Protein AF-A0A9R1MAD5-F1 (afdb_monomer)

pLDDT: mean 86.78, std 11.02, range [47.94, 95.31]

Secondary structure (DSSP, 8-state):
----TTSPPPHHHHHHHHHHHHH-HHHHHHHHT-HHHH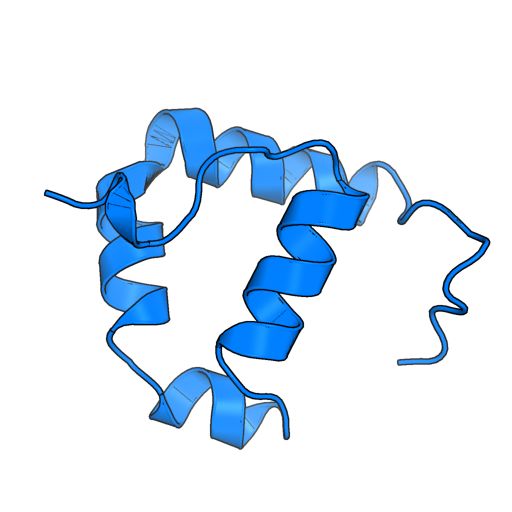HHTT--HHHHHHHHHHTT----GGG--

Organism: Triticum aestivum (NCBI:txid4565)

Radius of gyration: 11.63 Å; Cα contacts (8 Å, |Δi|>4): 36; chains: 1; bounding box: 25×26×25 Å

Structure (mmCIF, N/CA/C/O backbone):
data_AF-A0A9R1MAD5-F1
#
_entry.id   AF-A0A9R1MAD5-F1
#
loop_
_atom_site.group_PDB
_atom_site.id
_atom_site.type_symbol
_atom_site.label_atom_id
_atom_site.label_alt_id
_atom_site.label_comp_id
_atom_site.label_asym_id
_atom_site.label_entity_id
_atom_site.label_seq_id
_atom_site.pdbx_PDB_ins_code
_atom_site.Cartn_x
_atom_site.Cartn_y
_atom_site.Cartn_z
_atom_site.occupancy
_atom_site.B_iso_or_equiv
_atom_site.auth_seq_id
_atom_site.auth_comp_id
_atom_site.auth_asym_id
_atom_site.auth_atom_id
_atom_site.pdbx_PDB_model_num
ATOM 1 N N . MET A 1 1 ? 3.431 2.143 -15.556 1.00 48.53 1 MET A N 1
ATOM 2 C CA . MET A 1 1 ? 3.386 3.330 -14.670 1.00 48.53 1 MET A CA 1
ATOM 3 C C . MET A 1 1 ? 4.822 3.729 -14.336 1.00 48.53 1 MET A C 1
ATOM 5 O O . MET A 1 1 ? 5.537 2.896 -13.804 1.00 48.53 1 MET A O 1
ATOM 9 N N . ASN A 1 2 ? 5.255 4.952 -14.673 1.00 47.94 2 ASN A N 1
ATOM 10 C CA . ASN A 1 2 ? 6.652 5.427 -14.558 1.00 47.94 2 ASN A CA 1
ATOM 11 C C . ASN A 1 2 ? 6.980 6.096 -13.200 1.00 47.94 2 ASN A C 1
ATOM 13 O O . ASN A 1 2 ? 7.685 7.100 -13.153 1.00 47.94 2 ASN A O 1
ATOM 17 N N . GLY A 1 3 ? 6.448 5.591 -12.084 1.00 55.12 3 GLY A N 1
ATOM 18 C CA . GLY A 1 3 ? 6.757 6.155 -10.766 1.00 55.12 3 GLY A CA 1
ATOM 19 C C . GLY A 1 3 ? 8.157 5.746 -10.311 1.00 55.12 3 GLY A C 1
ATOM 20 O O . GLY A 1 3 ? 8.331 4.618 -9.865 1.00 55.12 3 GLY A O 1
ATOM 21 N N . THR A 1 4 ? 9.148 6.632 -10.418 1.00 55.75 4 THR A N 1
ATOM 22 C CA . THR A 1 4 ? 10.482 6.405 -9.838 1.00 55.75 4 THR A CA 1
ATOM 23 C C . THR A 1 4 ? 10.422 6.501 -8.311 1.00 55.75 4 THR A C 1
ATOM 25 O O . THR A 1 4 ? 9.634 7.270 -7.752 1.00 55.75 4 THR A O 1
ATOM 28 N N . ASP A 1 5 ? 11.255 5.731 -7.604 1.00 57.34 5 ASP A N 1
ATOM 29 C CA . ASP A 1 5 ? 11.235 5.641 -6.133 1.00 57.34 5 ASP A CA 1
ATOM 30 C C . ASP A 1 5 ? 11.396 6.996 -5.417 1.00 57.34 5 ASP A C 1
ATOM 32 O O . ASP A 1 5 ? 10.898 7.160 -4.305 1.00 57.34 5 ASP A O 1
ATOM 36 N N . ALA A 1 6 ? 11.991 7.995 -6.079 1.00 62.69 6 ALA A N 1
ATOM 37 C CA . ALA A 1 6 ? 12.232 9.332 -5.536 1.00 62.69 6 ALA A CA 1
ATOM 38 C C . ALA A 1 6 ? 11.007 10.273 -5.527 1.00 62.69 6 ALA A C 1
ATOM 40 O O . ALA A 1 6 ? 10.968 11.213 -4.734 1.00 62.69 6 ALA A O 1
ATOM 41 N N . GLN A 1 7 ? 10.004 10.063 -6.389 1.00 73.88 7 GLN A N 1
ATOM 42 C CA . GLN A 1 7 ? 8.846 10.964 -6.479 1.00 73.88 7 GLN A CA 1
ATOM 43 C C . GLN A 1 7 ? 7.660 10.434 -5.686 1.00 73.88 7 GLN A C 1
ATOM 45 O O . GLN A 1 7 ? 7.005 9.483 -6.112 1.00 73.88 7 GLN A O 1
ATOM 50 N N . LYS A 1 8 ? 7.334 11.081 -4.558 1.00 82.06 8 LYS A N 1
ATOM 51 C CA . LYS A 1 8 ? 6.079 10.807 -3.842 1.00 82.06 8 LYS A CA 1
ATOM 52 C C . LYS A 1 8 ? 4.902 10.831 -4.829 1.00 82.06 8 LYS A C 1
ATOM 54 O O . LYS A 1 8 ? 4.830 11.762 -5.635 1.00 82.06 8 LYS A O 1
ATOM 59 N N . PRO A 1 9 ? 4.003 9.828 -4.796 1.00 89.56 9 PRO A N 1
ATOM 60 C CA . PRO A 1 9 ? 2.816 9.867 -5.632 1.00 89.56 9 PRO A CA 1
ATOM 61 C C . PRO A 1 9 ? 2.017 11.152 -5.374 1.00 89.56 9 PRO A C 1
ATOM 63 O O . PRO A 1 9 ? 2.033 11.665 -4.252 1.00 89.56 9 PRO A O 1
ATOM 66 N N . PRO A 1 10 ? 1.311 11.669 -6.390 1.00 91.44 10 PRO A N 1
ATOM 67 C CA . PRO A 1 10 ? 0.483 12.854 -6.224 1.00 91.44 10 PRO A CA 1
ATOM 68 C C . PRO A 1 10 ? -0.638 12.604 -5.206 1.00 91.44 10 PRO A C 1
ATOM 70 O O . PRO A 1 10 ? -1.102 11.475 -5.032 1.00 91.44 10 PRO A O 1
ATOM 73 N N . GLU A 1 11 ? -1.134 13.674 -4.580 1.00 93.12 11 GLU A N 1
ATOM 74 C CA . GLU A 1 11 ? -2.248 13.596 -3.621 1.00 93.12 11 GLU A CA 1
ATOM 75 C C . GLU A 1 11 ? -3.522 13.006 -4.238 1.00 93.12 11 GLU A C 1
ATOM 77 O O . GLU A 1 11 ? -4.284 12.337 -3.548 1.00 93.12 11 GLU A O 1
ATOM 82 N N . THR A 1 12 ? -3.722 13.157 -5.549 1.00 94.12 12 THR A N 1
ATOM 83 C CA . THR A 1 12 ? -4.824 12.514 -6.283 1.00 94.12 12 THR A CA 1
ATOM 84 C C . THR A 1 12 ? -4.744 10.984 -6.278 1.00 94.12 12 THR A C 1
ATOM 86 O O . THR A 1 12 ? -5.760 10.321 -6.452 1.00 94.12 12 THR A O 1
ATOM 89 N N . CYS A 1 13 ? -3.559 10.415 -6.045 1.00 91.75 13 CYS A N 1
ATOM 90 C CA . CYS A 1 13 ? -3.348 8.984 -5.839 1.00 91.75 13 CYS A CA 1
ATOM 91 C C . CYS A 1 13 ? -3.372 8.629 -4.344 1.00 91.75 13 CYS A C 1
ATOM 93 O O . CYS A 1 13 ? -4.088 7.719 -3.930 1.00 91.75 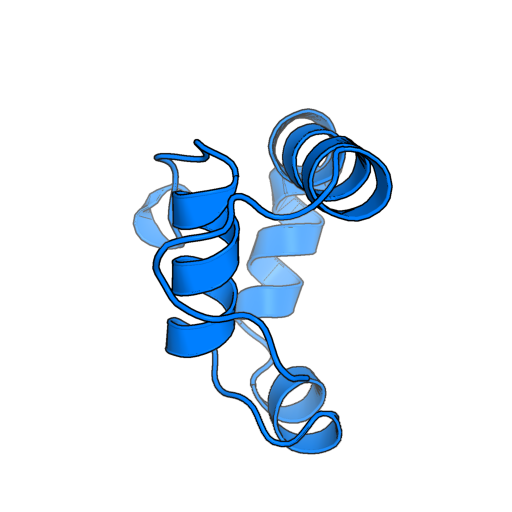13 CYS A O 1
ATOM 95 N N . CYS A 1 14 ? -2.623 9.364 -3.514 1.00 93.62 14 CYS A N 1
ATOM 96 C CA . CYS A 1 14 ? -2.475 9.022 -2.099 1.00 93.62 14 CYS A CA 1
ATOM 97 C C . CYS A 1 14 ? -3.682 9.382 -1.228 1.00 93.62 14 CYS A C 1
ATOM 99 O O . CYS A 1 14 ? -3.843 8.804 -0.155 1.00 93.62 14 CYS A O 1
ATOM 101 N N . GLY A 1 15 ? -4.483 10.375 -1.611 1.00 95.31 15 GLY A N 1
ATOM 102 C CA . GLY A 1 15 ? -5.676 10.807 -0.879 1.00 95.31 15 GLY A CA 1
ATOM 103 C C . GLY A 1 15 ? -6.714 9.688 -0.783 1.00 95.31 15 GLY A C 1
ATOM 104 O O . GLY A 1 15 ? -6.976 9.235 0.330 1.00 95.31 15 GLY A O 1
ATOM 105 N N . PRO A 1 16 ? -7.214 9.169 -1.922 1.00 94.50 16 PRO A N 1
ATOM 106 C CA . PRO A 1 16 ? -8.162 8.055 -1.932 1.00 94.50 16 PRO A CA 1
ATOM 107 C C . PRO A 1 16 ? -7.626 6.801 -1.237 1.00 94.50 16 PRO A C 1
ATOM 109 O O . PRO A 1 16 ? -8.351 6.146 -0.500 1.00 94.50 16 PRO A O 1
ATOM 112 N N . LEU A 1 17 ? -6.336 6.490 -1.400 1.00 93.50 17 LEU A N 1
ATOM 113 C CA . LEU A 1 17 ? -5.736 5.323 -0.753 1.00 93.50 17 LEU A CA 1
ATOM 114 C C . LEU A 1 17 ? -5.734 5.441 0.778 1.00 93.50 17 LEU A C 1
ATOM 116 O O . LEU A 1 17 ? -6.074 4.489 1.476 1.00 93.50 17 LEU A O 1
ATOM 120 N N . ARG A 1 18 ? -5.370 6.613 1.315 1.00 93.31 18 ARG A N 1
ATOM 121 C CA . ARG A 1 18 ? -5.430 6.869 2.763 1.00 93.31 18 ARG A CA 1
ATOM 122 C C . ARG A 1 18 ? -6.862 6.837 3.280 1.00 93.31 18 ARG A C 1
ATOM 124 O O . ARG A 1 18 ? -7.073 6.371 4.395 1.00 93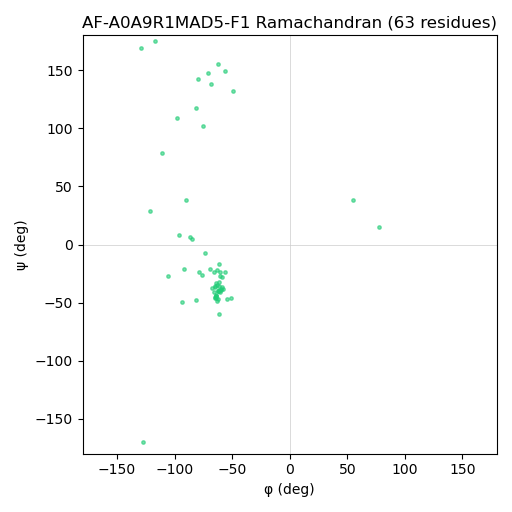.31 18 ARG A O 1
ATOM 131 N N . ASP A 1 19 ? -7.815 7.330 2.496 1.00 94.50 19 ASP A N 1
ATOM 132 C CA . ASP A 1 19 ? -9.229 7.291 2.855 1.00 94.50 19 ASP A CA 1
ATOM 133 C C . ASP A 1 19 ? -9.745 5.849 2.925 1.00 94.50 19 ASP A C 1
ATOM 135 O O . ASP A 1 19 ? -10.292 5.445 3.947 1.00 94.50 19 ASP A O 1
ATOM 139 N N . ALA A 1 20 ? -9.418 5.022 1.929 1.00 93.00 20 ALA A N 1
ATOM 140 C CA . ALA A 1 20 ? -9.756 3.603 1.919 1.00 93.00 20 ALA A CA 1
ATOM 141 C C . ALA A 1 20 ? -9.146 2.841 3.110 1.00 93.00 20 ALA A C 1
ATOM 143 O O . ALA A 1 20 ? -9.807 2.015 3.729 1.00 93.00 20 ALA A O 1
ATOM 144 N N . VAL A 1 21 ? -7.906 3.145 3.508 1.00 91.56 21 VAL A N 1
ATOM 145 C CA . VAL A 1 21 ? -7.280 2.539 4.704 1.00 91.56 21 VAL A CA 1
ATOM 146 C C . VAL A 1 21 ? -8.019 2.910 5.999 1.00 91.56 21 VAL A C 1
ATOM 148 O O . VAL A 1 21 ? -8.056 2.115 6.945 1.00 91.56 21 VAL A O 1
ATOM 151 N N . LYS A 1 22 ? -8.583 4.121 6.069 1.00 92.25 22 LYS A N 1
ATOM 152 C CA . LYS A 1 22 ? -9.312 4.617 7.245 1.00 92.25 22 LYS A CA 1
ATOM 153 C C . LYS A 1 22 ? -10.751 4.114 7.290 1.00 92.25 22 LYS A C 1
ATOM 155 O O . LYS A 1 22 ? -11.181 3.637 8.334 1.00 92.25 22 LYS A O 1
ATOM 160 N N . ASN A 1 23 ? -11.463 4.210 6.173 1.00 95.12 23 ASN A N 1
ATOM 161 C CA . ASN A 1 23 ? -12.914 4.041 6.117 1.00 95.12 23 ASN A CA 1
ATOM 162 C C . ASN A 1 23 ? -13.333 2.702 5.498 1.00 95.12 23 ASN A C 1
ATOM 164 O O . ASN A 1 23 ? -14.386 2.172 5.831 1.00 95.12 23 ASN A O 1
ATOM 168 N N . GLU A 1 24 ? -12.499 2.127 4.631 1.00 94.44 24 GLU A N 1
ATOM 169 C CA . GLU A 1 24 ? -12.816 0.938 3.829 1.00 94.44 24 GLU A CA 1
ATOM 170 C C . GLU A 1 24 ? -11.835 -0.214 4.087 1.00 94.44 24 GLU A C 1
ATOM 172 O O . GLU A 1 24 ? -11.595 -1.059 3.222 1.00 94.44 24 GLU A O 1
ATOM 177 N N . ARG A 1 25 ? -11.257 -0.276 5.293 1.00 91.00 25 ARG A N 1
ATOM 178 C CA . ARG A 1 25 ? -10.191 -1.232 5.634 1.00 91.00 25 ARG A CA 1
ATOM 179 C C . ARG A 1 25 ? -10.542 -2.676 5.279 1.00 91.00 25 ARG A C 1
ATOM 181 O O . ARG A 1 25 ? -9.727 -3.362 4.675 1.00 91.00 25 ARG A O 1
ATOM 188 N N . ALA A 1 26 ? -11.750 -3.129 5.613 1.00 91.88 26 ALA A N 1
ATOM 189 C CA . ALA A 1 26 ? -12.193 -4.491 5.311 1.00 91.88 26 ALA A CA 1
ATOM 190 C C . ALA A 1 26 ? -12.250 -4.770 3.797 1.00 91.88 26 ALA A C 1
ATOM 192 O O . ALA A 1 26 ? -11.822 -5.832 3.348 1.00 91.88 26 ALA A O 1
ATOM 193 N N . CYS A 1 27 ? -12.716 -3.799 3.006 1.00 92.62 27 CYS A N 1
ATOM 194 C CA . CYS A 1 27 ? -12.735 -3.889 1.546 1.00 92.62 27 CYS A CA 1
ATOM 195 C C . CYS A 1 27 ? -11.307 -3.967 0.990 1.00 92.62 27 CYS A C 1
ATOM 197 O O . CYS A 1 27 ? -10.992 -4.846 0.189 1.00 92.62 27 CYS A O 1
ATOM 199 N N . LEU A 1 28 ? -10.413 -3.109 1.487 1.00 91.44 28 LEU A N 1
ATOM 200 C CA . LEU A 1 28 ? -9.009 -3.102 1.090 1.00 91.44 28 LE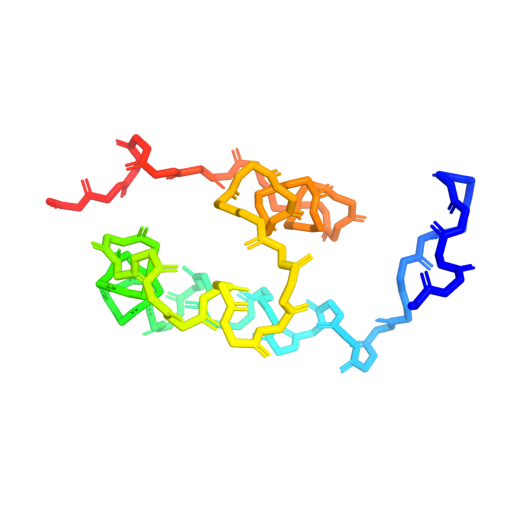U A CA 1
ATOM 201 C C . LEU A 1 28 ? -8.309 -4.432 1.431 1.00 91.44 28 LEU A C 1
ATOM 203 O O . LEU A 1 28 ? -7.534 -4.947 0.630 1.00 91.44 28 LEU A O 1
ATOM 207 N N . CYS A 1 29 ? -8.620 -5.029 2.582 1.00 91.88 29 CYS A N 1
ATOM 208 C CA . CYS A 1 29 ? -8.124 -6.349 2.969 1.00 91.88 29 CYS A CA 1
ATOM 209 C C . CYS A 1 29 ? -8.632 -7.463 2.043 1.00 91.88 29 CYS A C 1
ATOM 211 O O . CYS A 1 29 ? -7.838 -8.279 1.575 1.00 91.88 29 CYS A O 1
ATOM 213 N N . ALA A 1 30 ? -9.926 -7.467 1.712 1.00 92.62 30 ALA A N 1
ATOM 214 C CA . ALA A 1 30 ? -10.493 -8.416 0.753 1.00 92.62 30 ALA A CA 1
ATOM 215 C C . ALA A 1 30 ? -9.865 -8.265 -0.646 1.00 92.62 30 ALA A C 1
ATOM 217 O O . ALA A 1 30 ? -9.617 -9.259 -1.334 1.00 92.62 30 ALA A O 1
ATOM 218 N N . LEU A 1 31 ? -9.545 -7.029 -1.042 1.00 90.38 31 LEU A N 1
ATOM 219 C CA . LEU A 1 31 ? -8.819 -6.738 -2.272 1.00 90.38 31 LEU A CA 1
ATOM 220 C C . LEU A 1 31 ? -7.412 -7.348 -2.240 1.00 90.38 31 LEU A C 1
ATOM 222 O O . LEU A 1 31 ? -7.049 -8.058 -3.173 1.00 90.38 31 LEU A O 1
ATOM 226 N N . TYR A 1 32 ? -6.644 -7.143 -1.162 1.00 90.31 32 TYR A N 1
ATOM 227 C CA . TYR A 1 32 ? -5.316 -7.753 -0.995 1.00 90.31 32 TYR A CA 1
ATOM 228 C C . TYR A 1 32 ? -5.350 -9.287 -0.976 1.00 90.31 32 TYR A C 1
ATOM 230 O O . TYR A 1 32 ? -4.427 -9.919 -1.488 1.00 90.31 32 TYR A O 1
ATOM 238 N N . ALA A 1 33 ? -6.424 -9.885 -0.457 1.00 90.56 33 ALA A N 1
ATOM 239 C CA 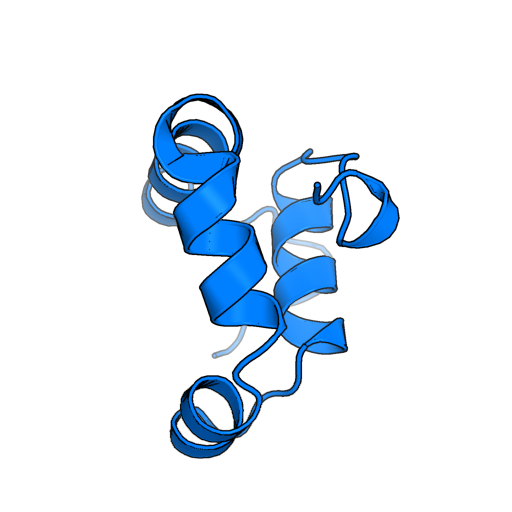. ALA A 1 33 ? -6.659 -11.329 -0.494 1.00 90.56 33 ALA A CA 1
ATOM 240 C C . ALA A 1 33 ? -7.056 -11.859 -1.889 1.00 90.56 33 ALA A C 1
ATOM 242 O O . ALA A 1 33 ? -7.127 -13.071 -2.083 1.00 90.56 33 ALA A O 1
ATOM 243 N N . SER A 1 34 ? -7.288 -10.972 -2.865 1.00 90.12 34 SER A N 1
ATOM 244 C CA . SER A 1 34 ? -7.741 -11.301 -4.222 1.00 90.12 34 SER A CA 1
ATOM 245 C C . SER A 1 34 ? -6.638 -11.041 -5.267 1.00 90.12 34 SER A C 1
ATOM 247 O O . SER A 1 34 ? -6.683 -10.041 -5.990 1.00 90.12 34 SER A O 1
ATOM 249 N N . PRO A 1 35 ? -5.639 -11.937 -5.407 1.00 84.25 35 PRO A N 1
ATOM 250 C CA . PRO A 1 35 ? -4.474 -11.724 -6.273 1.00 84.25 35 PRO A CA 1
ATOM 251 C C . PRO A 1 35 ? -4.813 -11.541 -7.761 1.00 84.25 35 PRO A C 1
ATOM 253 O O . PRO A 1 35 ? -4.038 -10.924 -8.490 1.00 84.25 35 PRO A O 1
ATOM 256 N N . GLU A 1 36 ? -5.962 -12.040 -8.220 1.00 90.00 36 GLU A N 1
ATOM 257 C CA . GLU A 1 36 ? -6.388 -11.952 -9.623 1.00 90.00 36 GLU A CA 1
ATOM 258 C C . GLU A 1 36 ? -6.597 -10.510 -10.104 1.00 90.00 36 GLU A C 1
ATOM 260 O O . GLU A 1 36 ? -6.249 -10.184 -11.239 1.00 90.00 36 GLU A O 1
ATOM 265 N N . ILE A 1 37 ? -7.081 -9.614 -9.237 1.00 88.00 37 ILE A N 1
ATOM 266 C CA . ILE A 1 37 ? -7.256 -8.200 -9.599 1.00 88.00 37 ILE A CA 1
ATOM 267 C C . ILE A 1 37 ? -5.901 -7.552 -9.892 1.00 88.00 37 ILE A C 1
ATOM 269 O O . ILE A 1 37 ? -5.746 -6.850 -10.886 1.00 88.00 37 ILE A O 1
ATOM 273 N N . PHE A 1 38 ? -4.891 -7.824 -9.068 1.00 90.06 38 PHE A N 1
ATOM 274 C CA . PHE A 1 38 ? -3.549 -7.280 -9.269 1.00 90.06 38 PHE A CA 1
ATOM 275 C C . PHE A 1 38 ? -2.886 -7.846 -10.526 1.00 90.06 38 PHE A C 1
ATOM 277 O O . PHE A 1 38 ? -2.260 -7.094 -11.276 1.00 90.06 38 PHE A O 1
ATOM 284 N N . LYS A 1 39 ? -3.101 -9.136 -10.819 1.00 89.44 39 LYS A N 1
ATOM 285 C CA . LYS A 1 39 ? -2.642 -9.756 -12.070 1.00 89.44 39 LYS A CA 1
ATOM 286 C C . LYS A 1 39 ? -3.234 -9.072 -13.300 1.00 89.44 39 LYS A C 1
ATOM 288 O O . LYS A 1 39 ? -2.501 -8.866 -14.263 1.00 89.44 39 LYS A O 1
ATOM 293 N N . ALA A 1 40 ? -4.504 -8.659 -13.262 1.00 91.12 40 ALA A N 1
ATOM 294 C CA . ALA A 1 40 ? -5.127 -7.915 -14.362 1.00 91.12 40 ALA A CA 1
ATOM 295 C C . ALA A 1 40 ? -4.426 -6.570 -14.647 1.00 91.12 40 ALA A C 1
ATOM 297 O O . ALA A 1 40 ? -4.411 -6.108 -15.786 1.00 91.12 40 ALA A O 1
ATOM 298 N N . PHE A 1 41 ? -3.788 -5.975 -13.635 1.00 89.12 41 PHE A N 1
ATOM 299 C CA . PHE A 1 41 ? -2.952 -4.775 -13.761 1.00 89.12 41 PHE A CA 1
ATOM 300 C C . PHE A 1 41 ? -1.453 -5.080 -13.898 1.00 89.12 41 PHE A C 1
ATOM 302 O O . PHE A 1 41 ? -0.633 -4.161 -13.869 1.00 89.12 41 PHE A O 1
ATOM 309 N N . ASN A 1 42 ? -1.090 -6.355 -14.058 1.00 92.62 42 ASN A N 1
ATOM 310 C CA . ASN A 1 42 ? 0.281 -6.843 -14.160 1.00 92.62 42 ASN A CA 1
ATOM 311 C C . ASN A 1 42 ? 1.168 -6.421 -12.966 1.00 92.62 42 ASN A C 1
ATOM 313 O O . ASN A 1 42 ? 2.344 -6.088 -13.138 1.00 92.62 42 ASN A O 1
ATOM 317 N N . ILE A 1 43 ? 0.590 -6.426 -11.759 1.00 90.50 43 ILE A N 1
ATOM 318 C CA . ILE A 1 43 ? 1.266 -6.173 -10.477 1.00 90.50 43 ILE A CA 1
ATOM 319 C C . ILE A 1 43 ? 0.950 -7.289 -9.472 1.00 90.50 43 ILE A C 1
ATOM 321 O O . ILE A 1 43 ? 0.068 -8.119 -9.694 1.00 90.50 43 ILE A O 1
ATOM 325 N N . ASN A 1 44 ? 1.663 -7.319 -8.347 1.00 91.62 44 ASN A N 1
ATOM 326 C CA . ASN A 1 44 ? 1.357 -8.206 -7.221 1.00 91.62 44 ASN A CA 1
ATOM 327 C C . ASN A 1 44 ? 0.997 -7.415 -5.946 1.00 91.62 44 ASN A C 1
ATOM 329 O O . ASN A 1 44 ? 1.088 -6.187 -5.898 1.00 91.62 44 ASN A O 1
ATOM 333 N N . VAL A 1 45 ? 0.596 -8.132 -4.891 1.00 90.69 45 VAL A N 1
ATOM 334 C CA . VAL A 1 45 ? 0.249 -7.527 -3.591 1.00 90.69 45 VAL A CA 1
ATOM 335 C C . VAL A 1 45 ? 1.431 -6.748 -3.001 1.00 90.69 45 VAL A C 1
ATOM 337 O O . VAL A 1 45 ? 1.239 -5.674 -2.438 1.00 90.69 45 VAL A O 1
ATOM 34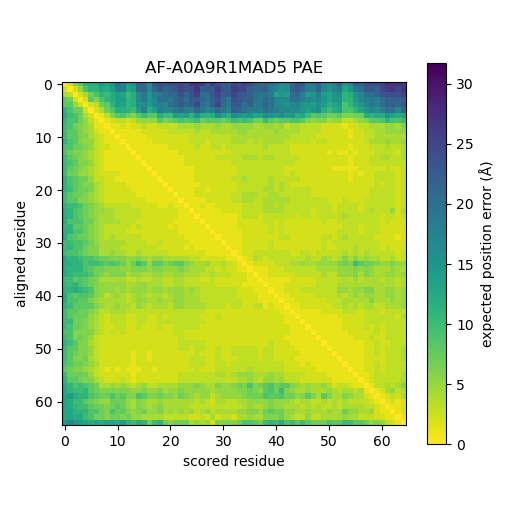0 N N . THR A 1 46 ? 2.666 -7.223 -3.181 1.00 90.88 46 THR A N 1
ATOM 341 C CA . THR A 1 46 ? 3.877 -6.526 -2.722 1.00 90.88 46 THR A CA 1
ATOM 342 C C . THR A 1 46 ? 4.042 -5.162 -3.393 1.00 90.88 46 THR A C 1
ATOM 344 O O . THR A 1 46 ? 4.399 -4.190 -2.727 1.00 90.88 46 THR A O 1
ATOM 347 N N . ASP A 1 47 ? 3.749 -5.051 -4.689 1.00 90.62 47 ASP A N 1
ATOM 348 C CA . ASP A 1 47 ? 3.778 -3.781 -5.418 1.00 90.62 47 ASP A CA 1
ATOM 349 C C . ASP A 1 47 ? 2.697 -2.819 -4.910 1.00 90.62 47 ASP A C 1
ATOM 351 O O . ASP A 1 47 ? 2.967 -1.630 -4.719 1.00 90.62 47 ASP A O 1
ATOM 355 N N . ALA A 1 48 ? 1.496 -3.334 -4.629 1.0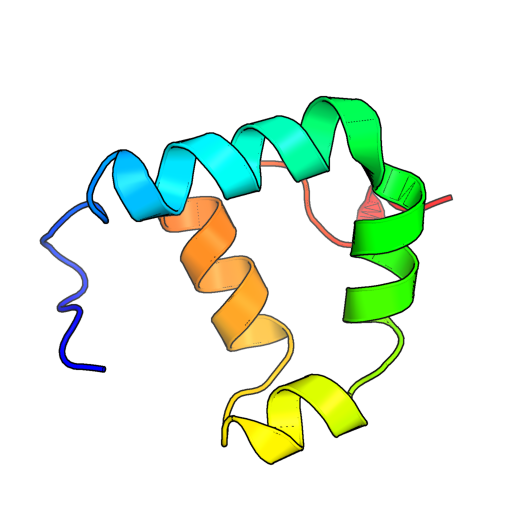0 89.94 48 ALA A N 1
ATOM 356 C CA . ALA A 1 48 ? 0.403 -2.551 -4.058 1.00 89.94 48 ALA A CA 1
ATOM 357 C C . ALA A 1 48 ? 0.752 -2.033 -2.649 1.00 89.94 48 ALA A C 1
ATOM 359 O O . ALA A 1 48 ? 0.600 -0.845 -2.362 1.00 89.94 48 ALA A O 1
ATOM 360 N N . LEU A 1 49 ? 1.325 -2.882 -1.792 1.00 90.44 49 LEU A N 1
ATOM 361 C CA . LEU A 1 49 ? 1.805 -2.484 -0.465 1.00 90.44 49 LEU A CA 1
ATOM 362 C C . LEU A 1 49 ? 2.969 -1.485 -0.543 1.00 90.44 49 LEU A C 1
ATOM 364 O O . LEU A 1 49 ? 3.049 -0.562 0.270 1.00 90.44 49 LEU A O 1
ATOM 368 N N . ARG A 1 50 ? 3.855 -1.611 -1.539 1.00 90.31 50 ARG A N 1
ATOM 369 C CA . ARG A 1 50 ? 4.922 -0.629 -1.791 1.00 90.31 50 ARG A CA 1
ATOM 370 C C . ARG A 1 50 ? 4.343 0.745 -2.135 1.00 90.31 50 ARG A C 1
ATOM 372 O O . ARG A 1 50 ? 4.857 1.750 -1.645 1.00 90.31 50 ARG A O 1
ATOM 379 N N . LEU A 1 51 ? 3.265 0.811 -2.921 1.00 89.56 51 LEU A N 1
ATOM 380 C CA . LEU A 1 51 ? 2.563 2.069 -3.200 1.00 89.56 51 LEU A CA 1
ATOM 381 C C . LEU A 1 51 ? 1.973 2.682 -1.922 1.00 89.56 51 LEU A C 1
ATOM 383 O O . LEU A 1 51 ? 2.204 3.863 -1.661 1.00 89.56 51 LEU A O 1
ATOM 387 N N . SER A 1 52 ? 1.297 1.877 -1.098 1.00 90.75 52 SER A N 1
ATOM 388 C CA . SER A 1 52 ? 0.745 2.307 0.195 1.00 90.75 52 SER A CA 1
ATOM 389 C C . SER A 1 52 ? 1.811 2.940 1.092 1.00 90.75 52 SER A C 1
ATOM 391 O O . SER A 1 52 ? 1.630 4.064 1.570 1.00 90.75 52 SER A O 1
ATOM 393 N N . LYS A 1 53 ? 2.983 2.305 1.211 1.00 91.12 53 LYS A N 1
ATOM 394 C CA . LYS A 1 53 ? 4.124 2.845 1.973 1.00 91.12 53 LYS A CA 1
ATOM 395 C C . LYS A 1 53 ? 4.616 4.188 1.435 1.00 91.12 53 LYS A C 1
ATOM 397 O O . LYS A 1 53 ? 4.886 5.102 2.211 1.00 91.12 53 LYS A O 1
ATOM 402 N N . ARG A 1 54 ? 4.678 4.359 0.110 1.00 90.94 54 ARG A N 1
ATOM 403 C CA . ARG A 1 54 ? 5.070 5.638 -0.521 1.00 90.94 54 ARG A CA 1
ATOM 404 C C . ARG A 1 54 ? 4.058 6.760 -0.265 1.00 90.94 54 ARG A C 1
ATOM 406 O O . ARG A 1 54 ? 4.444 7.927 -0.262 1.00 90.94 54 ARG A O 1
ATOM 413 N N . CYS A 1 55 ? 2.803 6.413 0.014 1.00 91.88 55 CYS A N 1
ATOM 414 C CA . CYS A 1 55 ? 1.763 7.339 0.465 1.00 91.88 55 CYS A CA 1
ATOM 415 C C . CYS A 1 55 ? 1.762 7.601 1.982 1.00 91.88 55 CYS A C 1
ATOM 417 O O . C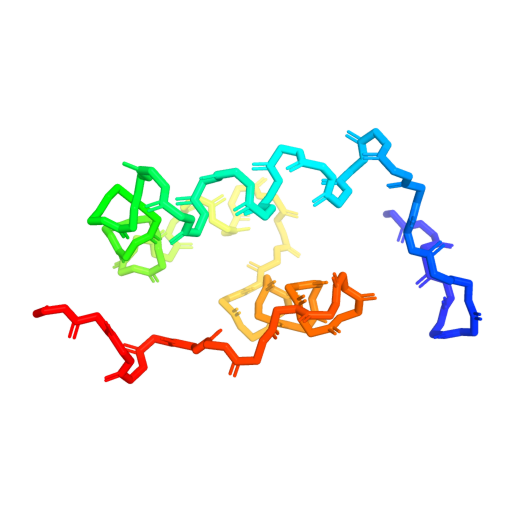YS A 1 55 ? 0.880 8.304 2.476 1.00 91.88 55 CYS A O 1
ATOM 419 N N . GLY A 1 56 ? 2.735 7.067 2.731 1.00 90.94 56 GLY A N 1
ATOM 420 C CA . GLY A 1 56 ? 2.821 7.225 4.185 1.00 90.94 56 GLY A CA 1
ATOM 421 C C . GLY A 1 56 ? 1.860 6.329 4.966 1.00 90.94 56 GLY A C 1
ATOM 422 O O . GLY A 1 56 ? 1.642 6.569 6.150 1.00 90.94 56 GLY A O 1
ATOM 423 N N . VAL A 1 57 ? 1.278 5.312 4.325 1.00 90.81 57 VAL A N 1
ATOM 424 C CA . VAL A 1 57 ? 0.497 4.281 5.012 1.00 90.81 57 VAL A CA 1
ATOM 425 C C . VAL A 1 57 ? 1.467 3.251 5.585 1.00 90.81 57 VAL A C 1
ATOM 427 O O . VAL A 1 57 ? 2.208 2.608 4.842 1.00 90.81 57 VAL A O 1
ATOM 430 N N . THR A 1 58 ? 1.478 3.117 6.908 1.00 85.81 58 THR A N 1
ATOM 431 C CA . THR A 1 58 ? 2.330 2.164 7.638 1.00 85.81 58 THR A CA 1
ATOM 432 C C . THR A 1 58 ? 1.651 0.823 7.885 1.00 85.81 58 THR A C 1
ATOM 434 O O . THR A 1 58 ? 2.338 -0.168 8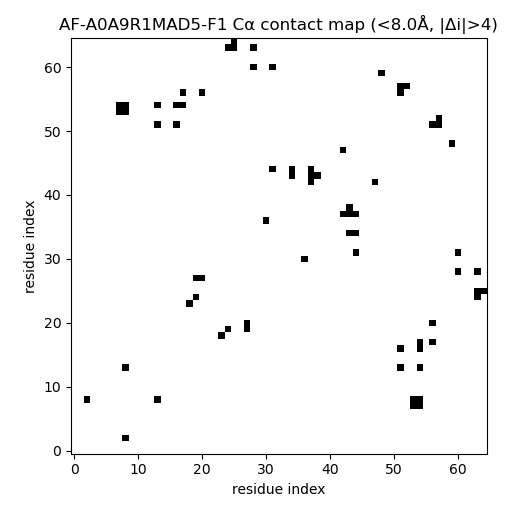.096 1.00 85.81 58 THR A O 1
ATOM 437 N N . GLU A 1 59 ? 0.321 0.803 7.841 1.00 82.50 59 GLU A N 1
ATOM 438 C CA . GLU A 1 59 ? -0.495 -0.401 7.971 1.00 82.50 59 GLU A CA 1
ATOM 439 C C . GLU A 1 59 ? -0.312 -1.309 6.749 1.00 82.50 59 GLU A C 1
ATOM 441 O O . GLU A 1 59 ? -0.298 -0.835 5.608 1.00 82.50 59 GLU A O 1
ATOM 446 N N . ASP A 1 60 ? -0.208 -2.614 6.980 1.00 82.56 60 ASP A N 1
ATOM 447 C CA . ASP A 1 60 ? -0.174 -3.619 5.922 1.00 82.56 60 ASP A CA 1
ATOM 448 C C . ASP A 1 60 ? -1.227 -4.712 6.161 1.00 82.56 60 ASP A C 1
ATOM 450 O O . ASP A 1 60 ? -2.124 -4.565 6.993 1.00 82.56 60 ASP A O 1
ATOM 454 N N . VAL A 1 61 ? -1.156 -5.796 5.388 1.00 86.19 61 VAL A N 1
ATOM 455 C CA . VAL A 1 61 ? -2.111 -6.910 5.472 1.00 86.19 61 VAL A CA 1
ATOM 456 C C . VAL A 1 61 ? -2.120 -7.619 6.831 1.00 86.19 61 VAL A C 1
ATOM 458 O O . VAL A 1 61 ? -3.081 -8.319 7.123 1.00 86.19 61 VAL A O 1
ATOM 461 N N . SER A 1 62 ? -1.102 -7.438 7.678 1.00 86.62 62 SER A N 1
ATOM 462 C CA . SER A 1 62 ? -1.104 -7.961 9.052 1.00 86.62 62 SER A CA 1
ATOM 463 C C . SER A 1 62 ? -2.111 -7.252 9.962 1.00 86.62 62 SER A C 1
ATOM 465 O O . SER A 1 62 ? -2.549 -7.834 10.950 1.00 86.62 62 SER A O 1
ATOM 467 N N . SER A 1 63 ? -2.527 -6.034 9.603 1.00 85.19 63 SER A N 1
ATOM 468 C CA . SER A 1 63 ? -3.571 -5.270 10.296 1.00 85.19 63 SER A CA 1
ATOM 469 C C . SER A 1 63 ? -4.988 -5.589 9.797 1.00 85.19 63 SER A C 1
ATOM 471 O O . SER A 1 63 ? -5.937 -4.877 10.147 1.00 85.19 63 SER A O 1
ATOM 473 N N . CYS A 1 64 ? -5.140 -6.588 8.923 1.00 88.94 64 CYS A N 1
ATOM 474 C CA . CYS A 1 64 ? -6.438 -7.057 8.452 1.00 88.94 64 CYS A CA 1
ATOM 475 C C . CYS A 1 64 ? -7.097 -7.992 9.483 1.00 88.94 64 CYS A C 1
ATOM 477 O O . CYS A 1 64 ? -6.381 -8.752 10.135 1.00 88.94 64 CYS A O 1
ATOM 479 N N . PRO A 1 65 ? -8.431 -7.917 9.653 1.00 80.12 65 PRO A N 1
ATOM 480 C CA . PRO A 1 65 ? -9.179 -8.805 10.544 1.00 80.12 65 PRO A CA 1
ATOM 481 C C . PRO A 1 65 ? -9.223 -10.256 10.049 1.00 80.12 65 PRO A C 1
ATOM 483 O O . PRO A 1 65 ? -9.062 -10.475 8.825 1.00 80.12 65 PRO A O 1
#

Mean predicted aligned error: 4.84 Å

Solvent-accessible surface area (backbone atoms only — not comparable to full-atom values): 4054 Å² total; per-residue (Å²): 134,90,78,53,95,88,56,70,70,53,61,87,58,36,46,60,51,54,46,36,60,72,78,34,40,70,59,54,43,55,50,64,73,37,61,66,65,34,49,77,71,75,45,50,64,68,57,54,52,52,52,40,44,59,57,70,42,83,78,56,80,87,76,47,134

InterPro domains:
  IPR016140 Bifunctional inhibitor/plant lipid transfer protein/seed storage helical domain [PF14368] (4-64)
  IPR036312 Bifunctional inhibitor/plant lipid transfer protein/seed storage helical domain superfamily [G3DSA:1.10.110.10] (1-63)
  IPR036312 Bifunctional inhibitor/plant lipid transfer protein/seed storage helical domain superfamily [SSF47699] (6-64)
  IPR043325 Alpha-Amylase Inhibitors (AAI), Lipid Transfer (LT) and Seed Storage (SS) Protein [PTHR33044] (3-64)

Foldseek 3Di:
DPDDPPDQDDCVVLVVVVVCVVPVVQVVLVVLVVQVVQVVVPHGSVVVVVNCVSSVNPDDNVPHD

Sequence (65 aa):
MNGTDAQKPPETCCGPLRDAVKNERACLCALYASPEIFKAFNINVTDALRLSKRCGVTEDVSSCP